Protein AF-A0AAU9ZC22-F1 (afdb_monomer_lite)

Radius of gyration: 18.74 Å; chains: 1; bounding box: 46×24×41 Å

InterPro domains:
  IPR012621 Mitochondrial import receptor subunit TOM7 [PF08038] (9-51)

Foldseek 3Di:
DPPDDPVRVVVVVVVVVVVCCVVVVVVVVVVVVQVPDDPVPDDRDDPCNVVPD

pLDDT: mean 80.43, std 11.78, range [46.81, 94.25]

Secondary structure (DSSP, 8-state):
-----HHHHHHHHHHHHHHHHHHHHHHHHHHHHHHS---TTSPPP-HHHHHH-

Organism: Phodopus roborovskii (NCBI:txid109678)

Structure (mmCIF, N/CA/C/O backbone):
data_AF-A0AAU9ZC22-F1
#
_entry.id   AF-A0AAU9ZC22-F1
#
loop_
_atom_site.group_PDB
_atom_site.id
_atom_site.type_symbol
_atom_site.label_atom_id
_atom_site.label_alt_id
_atom_site.label_comp_id
_atom_site.label_asym_id
_atom_site.label_entity_id
_atom_site.label_seq_id
_atom_site.pdbx_PDB_ins_code
_atom_site.Cartn_x
_atom_site.Cartn_y
_atom_site.Cartn_z
_atom_site.occupancy
_atom_site.B_iso_or_equiv
_atom_site.auth_seq_id
_atom_site.auth_comp_id
_atom_site.auth_asym_id
_atom_site.auth_atom_id
_atom_site.pdbx_PDB_model_num
ATOM 1 N N . MET A 1 1 ? -23.336 13.112 14.948 1.00 46.81 1 MET A N 1
ATOM 2 C CA . MET A 1 1 ? -21.950 12.597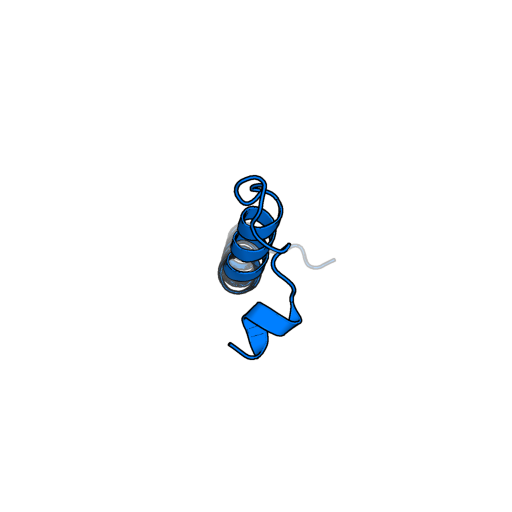 15.024 1.00 46.81 1 MET A CA 1
ATOM 3 C C . MET A 1 1 ? -21.956 11.428 16.002 1.00 46.81 1 MET A C 1
ATOM 5 O O . MET A 1 1 ? -22.213 11.653 17.179 1.00 46.81 1 MET A O 1
ATOM 9 N N . VAL A 1 2 ? -21.816 10.184 15.531 1.00 58.59 2 VAL A N 1
ATOM 10 C CA . VAL A 1 2 ? -21.870 9.010 16.421 1.00 58.59 2 VAL A CA 1
ATOM 11 C C . VAL A 1 2 ? -20.636 9.037 17.319 1.00 58.59 2 VAL A C 1
ATOM 13 O O . VAL A 1 2 ? -19.507 8.902 16.851 1.00 58.59 2 VAL A O 1
ATOM 16 N N . LYS A 1 3 ? -20.847 9.269 18.614 1.00 58.16 3 LYS A N 1
ATOM 17 C CA . LYS A 1 3 ? -19.796 9.275 19.632 1.00 58.16 3 LYS A CA 1
ATOM 18 C C . LYS A 1 3 ? -19.422 7.815 19.906 1.00 58.16 3 LYS A C 1
ATOM 20 O O . LYS A 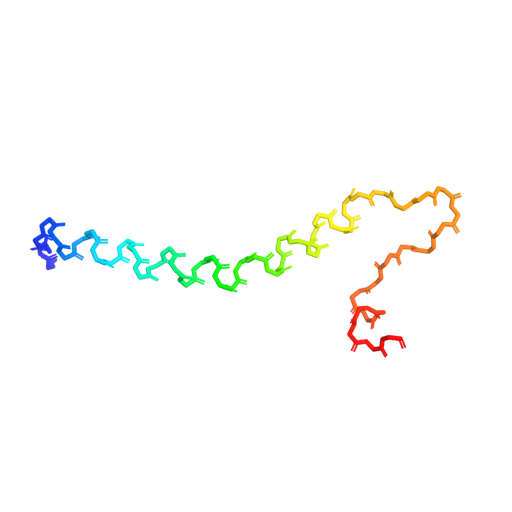1 3 ? -19.965 7.187 20.806 1.00 58.16 3 LYS A O 1
ATOM 25 N N . LEU A 1 4 ? -18.575 7.243 19.049 1.00 64.50 4 LEU A N 1
ATOM 26 C CA . LEU A 1 4 ? -18.111 5.861 19.180 1.00 64.50 4 LEU A CA 1
A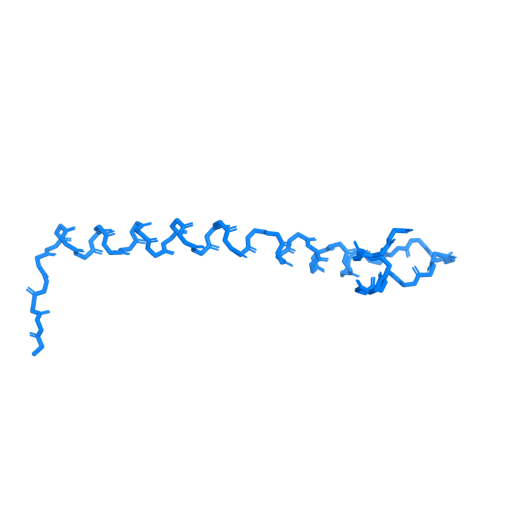TOM 27 C C . LEU A 1 4 ? -17.408 5.683 20.533 1.00 64.50 4 LEU A C 1
ATOM 29 O O . LEU A 1 4 ? -16.520 6.468 20.883 1.00 64.50 4 LEU A O 1
ATOM 33 N N . SER A 1 5 ? -17.804 4.644 21.275 1.00 79.94 5 SER A N 1
ATOM 34 C CA . SER A 1 5 ? -17.115 4.211 22.495 1.00 79.94 5 SER A CA 1
ATOM 35 C C . SER A 1 5 ? -15.622 3.996 22.211 1.00 79.94 5 SER A C 1
ATOM 37 O O . SER A 1 5 ? -15.240 3.660 21.085 1.00 79.94 5 SER A O 1
ATOM 39 N N . LYS A 1 6 ? -14.762 4.196 23.219 1.00 81.06 6 LYS A N 1
ATOM 40 C CA . LYS A 1 6 ? -13.298 4.065 23.079 1.00 81.06 6 LYS A CA 1
ATOM 41 C C . LYS A 1 6 ? -12.904 2.719 22.456 1.00 81.06 6 LYS A C 1
ATOM 43 O O . LYS A 1 6 ? -12.025 2.678 21.601 1.00 81.06 6 LYS A O 1
ATOM 48 N N . GLU A 1 7 ? -13.619 1.659 22.816 1.00 83.38 7 GLU A N 1
ATOM 49 C CA . GLU A 1 7 ? -13.428 0.303 22.293 1.00 83.38 7 GLU A CA 1
ATOM 50 C C . GLU A 1 7 ? -13.762 0.200 20.799 1.00 83.38 7 GLU A C 1
ATOM 52 O O . GLU A 1 7 ? -12.996 -0.363 20.020 1.00 83.38 7 GLU A O 1
ATOM 57 N N . ALA A 1 8 ? -14.860 0.826 20.367 1.00 85.25 8 ALA A N 1
ATOM 58 C CA . ALA A 1 8 ? -15.277 0.835 18.967 1.00 85.25 8 ALA A CA 1
ATOM 59 C C . ALA A 1 8 ? -14.304 1.631 18.080 1.00 85.25 8 ALA A C 1
ATOM 61 O O . ALA A 1 8 ? -14.049 1.253 16.938 1.00 85.25 8 ALA A O 1
ATOM 62 N N . ARG A 1 9 ? -13.695 2.700 18.614 1.00 85.62 9 ARG A N 1
ATOM 63 C CA . ARG A 1 9 ? -12.631 3.442 17.916 1.00 85.62 9 ARG A CA 1
ATOM 64 C C . ARG A 1 9 ? -11.374 2.596 17.732 1.00 85.62 9 ARG A C 1
ATOM 66 O O . ARG A 1 9 ? -10.780 2.638 16.659 1.00 85.62 9 ARG A O 1
ATOM 73 N N . LEU A 1 10 ? -10.990 1.828 18.752 1.00 92.00 10 LEU A N 1
ATOM 74 C CA . LEU A 1 10 ? -9.836 0.933 18.680 1.00 92.00 10 LEU A CA 1
ATOM 75 C C . LEU A 1 10 ? -10.067 -0.159 17.626 1.00 92.00 10 LEU A C 1
ATOM 77 O O . LEU A 1 10 ? -9.231 -0.361 16.751 1.00 92.00 10 LEU A O 1
ATOM 81 N N . GLN A 1 11 ? -11.240 -0.795 17.653 1.00 90.94 11 GLN A N 1
ATOM 82 C CA . GLN A 1 11 ? -11.639 -1.804 16.667 1.00 90.94 11 GLN A CA 1
ATOM 83 C C . GLN A 1 11 ? -11.629 -1.265 15.232 1.00 90.94 11 GLN A C 1
ATOM 85 O O . GLN A 1 11 ? -11.157 -1.943 14.320 1.00 90.94 11 GLN A O 1
ATOM 90 N N . GLN A 1 12 ? -12.113 -0.038 15.026 1.00 92.12 12 GLN A N 1
ATOM 91 C CA . GLN A 1 12 ? -12.072 0.616 13.720 1.00 92.12 12 GLN A CA 1
ATOM 92 C C . GLN A 1 12 ? -10.630 0.844 13.246 1.00 92.12 12 GLN A C 1
ATOM 94 O O . GLN A 1 12 ? -10.322 0.589 12.082 1.00 92.12 12 GLN A O 1
ATOM 99 N N . LEU A 1 13 ? -9.744 1.279 14.148 1.00 93.56 13 LEU A N 1
ATOM 100 C CA . LEU A 1 13 ? -8.329 1.487 13.842 1.00 93.56 13 LEU A CA 1
ATOM 101 C C . LEU A 1 13 ? -7.646 0.173 13.446 1.00 93.56 13 LEU A C 1
ATOM 103 O O . LEU A 1 13 ? -6.933 0.136 12.449 1.00 93.56 13 LEU A O 1
ATOM 107 N N . PHE A 1 14 ? -7.907 -0.910 14.185 1.00 93.06 14 PHE A N 1
ATOM 108 C CA . PHE A 1 14 ? -7.356 -2.234 13.889 1.00 93.06 14 PHE A CA 1
ATOM 109 C C . PHE A 1 14 ? -7.836 -2.766 12.537 1.00 93.06 14 PHE A C 1
ATOM 111 O O . PHE A 1 14 ? -7.014 -3.210 11.738 1.00 93.06 14 PHE A O 1
ATOM 118 N N . LYS A 1 15 ? -9.136 -2.658 12.234 1.00 91.38 15 LYS A N 1
ATOM 119 C CA . LYS A 1 15 ? -9.676 -3.066 10.926 1.00 91.38 15 LYS A CA 1
ATOM 120 C C . LYS A 1 15 ? -9.086 -2.242 9.780 1.00 91.38 15 LYS A C 1
ATOM 122 O O . LYS A 1 15 ? -8.701 -2.805 8.759 1.00 91.38 15 LYS A O 1
ATOM 127 N N . GLY A 1 16 ? -8.974 -0.924 9.962 1.00 93.81 16 GLY A N 1
ATOM 128 C CA . GLY A 1 16 ? -8.347 -0.037 8.980 1.00 93.81 16 GLY A CA 1
ATOM 129 C C . GLY A 1 16 ? -6.862 -0.344 8.775 1.00 93.81 16 GLY A C 1
ATOM 130 O O . GLY A 1 16 ? -6.398 -0.395 7.641 1.00 93.81 16 GLY A O 1
ATOM 131 N N . GLY A 1 17 ? -6.133 -0.620 9.858 1.00 93.06 17 GLY A N 1
ATOM 132 C CA . GLY A 1 17 ? -4.722 -0.998 9.815 1.00 93.06 17 GLY A CA 1
ATOM 133 C C . GLY A 1 17 ? -4.491 -2.338 9.121 1.00 93.06 17 GLY A C 1
ATOM 134 O O . GLY A 1 17 ? -3.619 -2.432 8.264 1.00 93.06 17 GLY A O 1
ATOM 135 N N . GLN A 1 18 ? -5.306 -3.356 9.415 1.00 93.31 18 GLN A N 1
ATOM 136 C CA . GLN A 1 18 ? -5.239 -4.644 8.715 1.00 93.31 18 GLN A CA 1
ATOM 137 C C . GLN A 1 18 ? -5.480 -4.479 7.212 1.00 93.31 18 GLN A C 1
ATOM 139 O O . GLN A 1 18 ? -4.729 -5.029 6.410 1.00 93.31 18 GLN A O 1
ATOM 144 N N . PHE A 1 19 ? -6.479 -3.680 6.826 1.00 93.44 19 PHE A N 1
ATOM 145 C CA . PHE A 1 19 ? -6.743 -3.374 5.421 1.00 93.44 19 PHE A CA 1
ATOM 146 C C . PHE A 1 19 ? -5.558 -2.653 4.758 1.00 93.44 19 PHE A C 1
ATOM 148 O O . PHE A 1 19 ? -5.115 -3.060 3.686 1.00 93.44 19 PHE A O 1
ATOM 155 N N . ALA A 1 20 ? -5.009 -1.627 5.412 1.00 94.25 20 ALA A N 1
ATOM 156 C CA . ALA A 1 20 ? -3.887 -0.853 4.891 1.00 94.25 20 ALA A CA 1
ATOM 157 C C . ALA A 1 20 ? -2.608 -1.688 4.752 1.00 94.25 20 ALA A C 1
ATOM 159 O O . ALA A 1 20 ? -1.880 -1.515 3.783 1.00 94.25 20 ALA A O 1
ATOM 160 N N . ILE A 1 21 ? -2.338 -2.612 5.677 1.00 93.31 21 ILE A N 1
ATOM 161 C CA . ILE A 1 21 ? -1.174 -3.501 5.587 1.00 93.31 21 ILE A CA 1
ATOM 162 C C . ILE A 1 21 ? -1.365 -4.506 4.448 1.00 93.31 21 ILE A C 1
ATOM 164 O O . ILE A 1 21 ? -0.477 -4.640 3.612 1.00 93.31 21 ILE A O 1
ATOM 168 N N . LEU A 1 22 ? -2.521 -5.175 4.372 1.00 91.75 22 LEU A N 1
ATOM 169 C CA . LEU A 1 22 ? -2.770 -6.201 3.351 1.00 91.75 22 LEU A CA 1
ATOM 170 C C . LEU A 1 22 ? -2.713 -5.635 1.927 1.00 91.75 22 LEU A C 1
ATOM 172 O O . LEU A 1 22 ? -2.139 -6.267 1.044 1.00 91.75 22 LEU A O 1
ATOM 176 N N . TRP A 1 23 ? -3.262 -4.440 1.713 1.00 91.12 23 TRP A N 1
ATOM 177 C CA . TRP A 1 23 ? -3.281 -3.811 0.390 1.00 91.12 23 TRP A CA 1
ATOM 178 C C . TRP A 1 23 ? -2.094 -2.886 0.125 1.00 91.12 23 TRP A C 1
ATOM 180 O O . TRP A 1 23 ? -1.741 -2.677 -1.030 1.00 91.12 23 TRP A O 1
ATOM 190 N N . GLY A 1 24 ? -1.472 -2.333 1.164 1.00 93.44 24 GLY A N 1
ATOM 191 C CA . GLY A 1 24 ? -0.361 -1.388 1.041 1.00 93.44 24 GLY A CA 1
ATOM 192 C C . GLY A 1 24 ? 1.016 -2.044 0.996 1.00 93.44 24 GLY A C 1
ATOM 193 O O . GLY A 1 24 ? 1.949 -1.434 0.481 1.00 93.44 24 GLY A O 1
ATOM 194 N N . PHE A 1 25 ? 1.159 -3.283 1.477 1.00 92.31 25 PHE A N 1
ATOM 195 C CA . PHE A 1 25 ? 2.457 -3.958 1.525 1.00 92.31 25 PHE A CA 1
ATOM 196 C C . PHE A 1 25 ? 3.052 -4.199 0.132 1.00 92.31 25 PHE A C 1
ATOM 198 O O . PHE A 1 25 ? 4.188 -3.808 -0.126 1.00 92.31 25 PHE A O 1
ATOM 205 N N . ILE A 1 26 ? 2.282 -4.797 -0.784 1.00 90.56 26 ILE A N 1
ATOM 206 C CA . ILE A 1 26 ? 2.767 -5.143 -2.130 1.00 90.56 26 ILE A CA 1
ATOM 207 C C . ILE A 1 26 ? 3.129 -3.884 -2.944 1.00 90.56 26 ILE A C 1
ATOM 209 O O . ILE A 1 26 ? 4.250 -3.828 -3.453 1.00 90.56 26 ILE A O 1
ATOM 213 N N . PRO A 1 27 ? 2.275 -2.840 -3.031 1.00 89.94 27 PRO A N 1
ATOM 214 C CA . PRO A 1 27 ? 2.633 -1.601 -3.721 1.00 89.94 27 PRO A CA 1
ATOM 215 C C . PRO A 1 27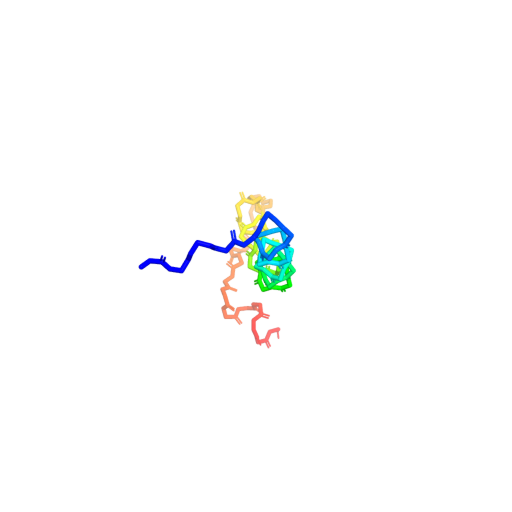 ? 3.877 -0.921 -3.143 1.00 89.94 27 PRO A C 1
ATOM 217 O O . PRO A 1 27 ? 4.700 -0.413 -3.900 1.00 89.94 27 PRO A O 1
ATOM 220 N N . LEU A 1 28 ? 4.043 -0.939 -1.814 1.00 90.62 28 LEU A N 1
ATOM 221 C CA . LEU A 1 28 ? 5.207 -0.347 -1.157 1.00 90.62 28 LEU A CA 1
ATOM 222 C C . LEU A 1 28 ? 6.501 -1.088 -1.518 1.00 90.62 28 LEU A C 1
ATOM 224 O O . LEU A 1 28 ? 7.500 -0.448 -1.833 1.00 90.62 28 LEU A O 1
ATOM 228 N N . VAL A 1 29 ? 6.486 -2.423 -1.508 1.00 88.25 29 VAL A N 1
ATOM 229 C CA . VAL A 1 29 ? 7.651 -3.237 -1.895 1.00 88.25 29 VAL A CA 1
ATOM 230 C C . VAL A 1 29 ? 8.019 -3.011 -3.360 1.00 88.25 29 VAL A C 1
ATOM 232 O O . VAL A 1 29 ? 9.196 -2.844 -3.667 1.00 88.25 29 VAL A O 1
ATOM 235 N N . ILE A 1 30 ? 7.029 -2.949 -4.252 1.00 86.56 30 ILE A N 1
ATOM 236 C CA . ILE A 1 30 ? 7.247 -2.663 -5.676 1.00 86.56 30 ILE A CA 1
ATOM 237 C C . ILE A 1 30 ? 7.877 -1.276 -5.857 1.00 86.56 30 ILE A C 1
ATOM 239 O O . ILE A 1 30 ? 8.877 -1.140 -6.556 1.00 86.56 30 ILE A O 1
ATOM 243 N N . TYR A 1 31 ? 7.340 -0.257 -5.185 1.00 85.44 31 TYR A N 1
ATOM 244 C CA . TYR A 1 31 ? 7.882 1.101 -5.227 1.00 85.44 31 TYR A CA 1
ATOM 245 C C . TYR A 1 31 ? 9.337 1.166 -4.746 1.00 85.44 31 TYR A C 1
ATOM 247 O O . TYR A 1 31 ? 10.179 1.780 -5.397 1.00 85.44 31 TYR A O 1
ATOM 255 N N . LEU A 1 32 ? 9.653 0.488 -3.640 1.00 86.75 32 LEU A N 1
ATOM 256 C CA . LEU A 1 32 ? 11.025 0.387 -3.140 1.00 86.75 32 LEU A CA 1
ATOM 257 C C . LEU A 1 32 ? 11.940 -0.374 -4.110 1.00 86.75 32 LEU A C 1
ATOM 259 O O . LEU A 1 32 ? 13.109 -0.021 -4.239 1.00 86.75 32 LEU A O 1
ATOM 263 N N . GLY A 1 33 ? 11.415 -1.387 -4.802 1.00 83.69 33 GLY A N 1
ATOM 264 C CA . GLY A 1 33 ? 12.131 -2.124 -5.843 1.00 83.69 33 GLY A CA 1
ATOM 265 C C . GLY A 1 33 ? 12.476 -1.275 -7.068 1.00 83.69 33 GLY A C 1
ATOM 266 O O . GLY A 1 33 ? 13.540 -1.474 -7.638 1.00 83.69 33 GLY A O 1
ATOM 267 N N . PHE A 1 34 ? 11.625 -0.311 -7.438 1.00 79.44 34 PHE A N 1
ATOM 268 C CA . PHE A 1 34 ? 11.918 0.657 -8.503 1.00 79.44 34 PHE A CA 1
ATOM 269 C C . PHE A 1 34 ? 12.853 1.783 -8.047 1.00 79.44 34 PHE A C 1
ATOM 271 O O . PHE A 1 34 ? 13.694 2.221 -8.820 1.00 79.44 34 PHE A O 1
ATOM 278 N N . MET A 1 35 ? 12.708 2.273 -6.809 1.00 74.94 35 MET A N 1
ATOM 279 C CA . MET A 1 35 ? 13.554 3.353 -6.279 1.00 74.94 35 MET A CA 1
ATOM 280 C C . MET A 1 35 ? 14.988 2.921 -5.993 1.00 74.94 35 MET A C 1
ATOM 282 O O . MET A 1 35 ? 15.892 3.753 -5.966 1.00 74.94 35 MET A O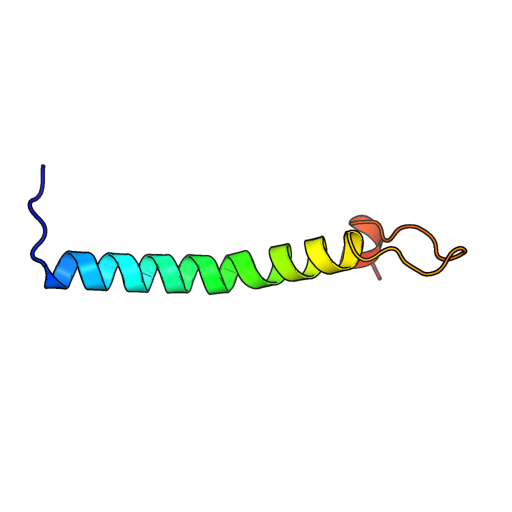 1
ATOM 286 N N . ARG A 1 36 ? 15.202 1.637 -5.713 1.00 73.75 36 ARG A N 1
ATOM 287 C CA . ARG A 1 36 ? 16.541 1.085 -5.582 1.00 73.75 36 ARG A CA 1
ATOM 288 C C . ARG A 1 36 ? 17.091 0.904 -6.994 1.00 73.75 36 ARG A C 1
ATOM 290 O O . ARG A 1 36 ? 16.830 -0.127 -7.603 1.00 73.75 36 ARG A O 1
ATOM 297 N N . ASP A 1 37 ? 17.805 1.923 -7.478 1.00 62.78 37 ASP A N 1
ATOM 298 C CA . ASP A 1 37 ? 18.515 1.913 -8.761 1.00 62.78 37 ASP A CA 1
ATOM 299 C C . ASP A 1 37 ? 19.115 0.528 -9.027 1.00 62.78 37 ASP A C 1
ATOM 301 O O . ASP A 1 37 ? 19.870 -0.017 -8.210 1.00 62.78 37 ASP A O 1
ATOM 305 N N . ALA A 1 38 ? 18.726 -0.062 -10.153 1.00 64.94 38 ALA A N 1
ATOM 306 C CA . ALA A 1 38 ? 19.372 -1.260 -10.649 1.00 64.94 38 ALA A CA 1
ATOM 307 C C . ALA A 1 38 ? 20.786 -0.880 -11.115 1.00 64.94 38 ALA A C 1
ATOM 309 O O . ALA A 1 38 ? 21.011 0.246 -11.561 1.00 64.94 38 ALA A O 1
ATOM 310 N N . ASP A 1 39 ? 21.747 -1.797 -10.975 1.00 69.81 39 ASP A N 1
ATOM 311 C CA . ASP A 1 39 ? 23.144 -1.545 -11.337 1.00 69.81 39 ASP A CA 1
ATOM 312 C C . ASP A 1 39 ? 23.258 -0.881 -12.723 1.00 69.81 39 ASP A C 1
ATOM 314 O O . ASP A 1 39 ? 22.508 -1.252 -13.635 1.00 69.81 39 ASP A O 1
ATOM 318 N N . PRO A 1 40 ? 24.183 0.082 -12.913 1.00 67.00 40 PRO A N 1
ATOM 319 C CA . PRO A 1 40 ? 24.313 0.821 -14.164 1.00 67.00 40 PRO A CA 1
ATOM 320 C C . PRO A 1 40 ? 24.511 -0.150 -15.338 1.00 67.00 40 PRO A C 1
ATOM 322 O O . PRO A 1 40 ? 25.575 -0.746 -15.497 1.00 67.00 40 PRO A O 1
ATOM 325 N N . GLY A 1 41 ? 23.455 -0.328 -16.139 1.00 69.12 41 GLY A N 1
ATOM 326 C CA . GLY A 1 41 ? 23.385 -1.314 -17.224 1.00 69.12 41 GLY A CA 1
ATOM 327 C C . GLY A 1 41 ? 22.160 -2.236 -17.190 1.00 69.12 41 GLY A C 1
ATOM 328 O O . GLY A 1 41 ? 21.886 -2.884 -18.201 1.00 69.12 41 GLY A O 1
ATOM 329 N N . MET A 1 42 ? 21.398 -2.290 -16.092 1.00 69.94 42 MET A N 1
ATOM 330 C CA . MET A 1 42 ? 20.094 -2.962 -16.076 1.00 69.94 42 MET A CA 1
ATOM 331 C C . MET A 1 42 ? 18.992 -2.043 -16.628 1.00 69.94 42 MET A C 1
ATOM 333 O O . MET A 1 42 ? 18.946 -0.867 -16.265 1.00 69.94 42 MET A O 1
ATOM 337 N N . PRO A 1 43 ? 18.098 -2.549 -17.499 1.00 70.81 43 PRO A N 1
ATOM 338 C CA . PRO A 1 43 ? 16.945 -1.780 -17.951 1.00 70.81 43 PRO A CA 1
ATOM 339 C C . PRO A 1 43 ? 16.062 -1.421 -16.753 1.00 70.81 43 PRO A C 1
ATOM 341 O O . PRO A 1 43 ? 15.851 -2.261 -15.874 1.00 70.81 43 PRO A O 1
ATOM 344 N N . GLU A 1 44 ? 15.543 -0.188 -16.729 1.00 69.50 44 GLU A N 1
ATOM 345 C CA . GLU A 1 44 ? 14.598 0.230 -15.694 1.00 69.50 44 GLU A CA 1
ATOM 346 C C . GLU A 1 44 ? 13.457 -0.788 -15.630 1.00 69.50 44 GLU A C 1
ATOM 348 O O . GLU A 1 44 ? 12.851 -1.105 -16.667 1.00 69.50 44 GLU A O 1
ATOM 353 N N . PRO A 1 45 ? 13.159 -1.336 -14.440 1.00 71.19 45 PRO A N 1
ATOM 354 C CA . PRO A 1 45 ? 12.047 -2.244 -14.334 1.00 71.19 45 PRO A CA 1
ATOM 355 C C . PRO A 1 45 ? 10.793 -1.461 -14.745 1.00 71.19 45 PRO A C 1
ATOM 357 O O . PRO A 1 45 ? 10.573 -0.324 -14.327 1.00 71.19 45 PRO A O 1
ATOM 360 N N . SER A 1 46 ? 9.971 -2.058 -15.605 1.00 75.81 46 SER A N 1
ATOM 361 C CA . SER A 1 46 ? 8.704 -1.467 -16.030 1.00 75.81 46 SER A CA 1
ATOM 362 C C . SER A 1 46 ? 7.544 -2.197 -15.361 1.00 75.81 46 SER A C 1
ATOM 364 O O . SER A 1 46 ? 7.618 -3.398 -15.086 1.00 75.81 46 SER A O 1
ATOM 366 N N . VAL A 1 47 ? 6.433 -1.495 -15.124 1.00 75.69 47 VAL A N 1
ATOM 367 C CA . VAL A 1 47 ? 5.208 -2.116 -14.585 1.00 75.69 47 VAL A CA 1
ATOM 368 C C . VAL A 1 47 ? 4.726 -3.254 -15.495 1.00 75.69 47 VAL A C 1
ATOM 370 O O . VAL A 1 47 ? 4.229 -4.265 -15.011 1.00 75.69 47 VAL A O 1
ATOM 373 N N . LEU A 1 48 ? 4.930 -3.127 -16.810 1.00 75.19 48 LEU A N 1
ATOM 374 C CA . LEU A 1 48 ? 4.600 -4.166 -17.784 1.00 75.19 48 LEU A CA 1
ATOM 375 C C . LEU A 1 48 ? 5.470 -5.417 -17.612 1.00 75.19 48 LEU A C 1
ATOM 377 O O . LEU A 1 48 ? 4.933 -6.518 -17.640 1.00 75.19 48 L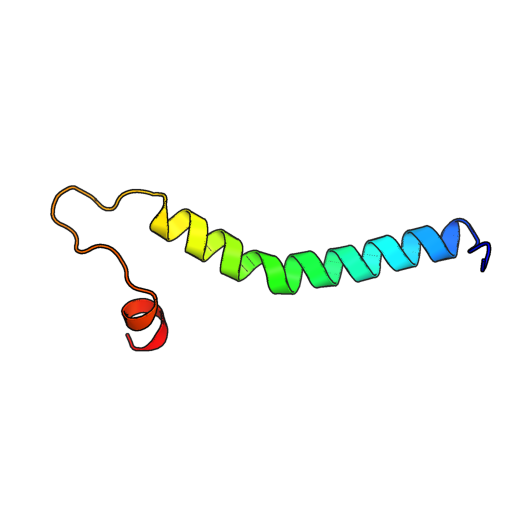EU A O 1
ATOM 381 N N . SER A 1 49 ? 6.773 -5.264 -17.364 1.00 73.38 49 SER A N 1
ATOM 382 C CA . SER A 1 49 ? 7.683 -6.391 -17.108 1.00 73.38 49 SER A CA 1
ATOM 383 C C . SER A 1 49 ? 7.296 -7.169 -15.844 1.00 73.38 49 SER A C 1
ATOM 385 O O . SER A 1 49 ? 7.335 -8.392 -15.845 1.00 73.38 49 SER A O 1
ATOM 387 N N . LEU A 1 50 ? 6.853 -6.484 -14.782 1.00 77.19 50 LEU A N 1
ATOM 388 C CA . LEU A 1 50 ? 6.389 -7.145 -13.550 1.00 77.19 50 LEU A CA 1
ATOM 389 C C . LEU A 1 50 ? 5.070 -7.910 -13.722 1.00 77.19 50 LEU A C 1
ATOM 391 O O . LEU A 1 50 ? 4.834 -8.884 -13.011 1.00 77.19 50 LEU A O 1
ATOM 395 N N . LEU A 1 51 ? 4.194 -7.449 -14.616 1.00 79.62 51 LEU A N 1
ATOM 396 C CA . LEU A 1 51 ? 2.880 -8.056 -14.839 1.00 79.62 51 LEU A CA 1
ATOM 397 C C . LEU A 1 51 ? 2.909 -9.188 -15.871 1.00 79.62 51 LEU A C 1
ATOM 399 O O . LEU A 1 51 ? 2.040 -10.056 -15.820 1.00 79.62 51 LEU A O 1
ATOM 403 N N . TRP A 1 52 ? 3.875 -9.170 -16.794 1.00 74.94 52 TRP A N 1
ATOM 404 C CA . TRP A 1 52 ? 3.912 -10.090 -17.933 1.00 74.94 52 TRP A CA 1
ATOM 405 C C . TRP A 1 52 ? 5.085 -11.075 -17.952 1.00 74.94 52 TRP A C 1
ATOM 407 O O . TRP A 1 52 ? 4.943 -12.063 -18.662 1.00 74.94 52 TRP A O 1
ATOM 417 N N . GLY A 1 53 ? 6.143 -10.874 -17.149 1.00 59.66 53 GLY A N 1
ATOM 418 C CA . GLY A 1 53 ? 7.241 -11.840 -16.963 1.00 59.66 53 GLY A CA 1
ATOM 419 C C . GLY A 1 53 ? 8.105 -12.071 -18.195 1.00 59.66 53 GLY A C 1
ATOM 420 O O . GLY A 1 53 ? 7.691 -12.862 -19.066 1.00 59.66 53 GLY A O 1
#

Sequence (53 aa):
MVKLSKEARLQQLFKGGQFAILWGFIPLVIYLGFMRDADPGMPEPSVLSLLWG